Protein AF-A0A150HUJ1-F1 (afdb_monomer_lite)

Secondary structure (DSSP, 8-state):
--HHHHHHHHHHHHHHHHHHHHHHHHTTS-HHHHHHHHHHHHHHHHHHHHHHHHHHHTT----TTT-----GGGEEEEEEETTTTEEEETTTTHHHHTT--TT------EEEEE----PPPEEE--B-TTSSB-SS-EEESSHHHHHHHHHHHHHHHHHHHHTT-

Foldseek 3Di:
DDPVVVVVVVVVVVVVVVVVVVVVCVVPPPPVVVVVVVVVVVVVVVVVVVVVVVVVCVVPDPPPPPDDDADPVQKFKWWALPVVRDIHGPVGCCVSCVPADDVRDDDIDMDIDGNPDDQDWDKAFAQDPVQATDPDIDTHRDPVVRVVRRVRRVVSVVVVVVVPD

Organism: NCBI:txid52133

pLDDT: mean 83.69, std 11.52, range [43.06, 98.06]

Sequence (165 aa):
MTKDIELELSAHNLDCTIDALKAEFSEIIKENEVERLIELSMKLGELYAQLDFNKKLEGCVVVPDTHMLIEKKDIENWYLDESEYMWFEADGIDGYLEDIDIGEVIEVQRKEYVVTNNNPVFAA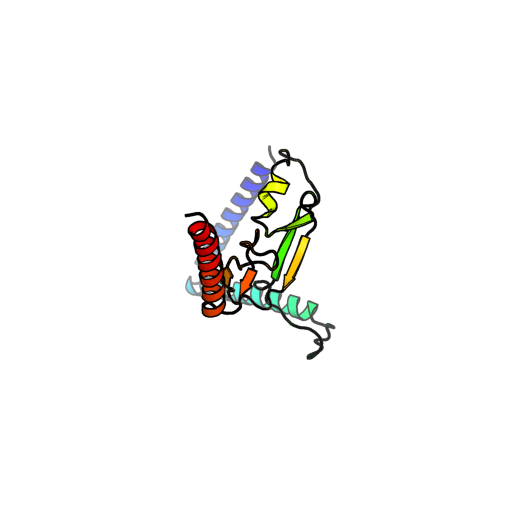KPWDDNGNCADTWEFFESKDEAEKAAAHCKAMVEAARGGNE

Structure (mmCIF, N/CA/C/O backbone):
data_AF-A0A150HUJ1-F1
#
_entry.id   AF-A0A150HUJ1-F1
#
loop_
_atom_site.group_PDB
_atom_site.id
_atom_site.type_symbol
_atom_site.label_atom_id
_atom_site.label_alt_id
_atom_site.label_comp_id
_atom_site.label_asym_id
_atom_site.label_entity_id
_atom_site.label_seq_id
_atom_site.pdbx_PDB_ins_code
_atom_site.Cartn_x
_atom_site.Cartn_y
_atom_site.Cartn_z
_atom_site.occupancy
_atom_site.B_iso_or_equiv
_atom_site.auth_seq_id
_atom_site.auth_comp_id
_atom_site.auth_asym_id
_atom_site.auth_atom_id
_atom_site.pdbx_PDB_model_num
ATOM 1 N N . MET A 1 1 ? -31.926 24.333 20.643 1.00 55.91 1 MET A N 1
ATOM 2 C CA . MET A 1 1 ? -30.607 23.902 21.144 1.00 55.91 1 MET A CA 1
ATOM 3 C C . MET A 1 1 ? -30.072 22.890 20.155 1.00 55.91 1 MET A C 1
ATOM 5 O O . MET A 1 1 ? -30.835 22.028 19.741 1.00 55.91 1 MET A O 1
ATOM 9 N N . THR A 1 2 ? -28.848 23.080 19.670 1.00 64.88 2 THR A N 1
ATOM 10 C CA . THR A 1 2 ? -28.170 22.139 18.767 1.00 64.88 2 THR A CA 1
ATOM 11 C C . THR A 1 2 ? -27.736 20.904 19.560 1.00 64.88 2 THR A C 1
ATOM 13 O O . THR A 1 2 ? -27.408 21.031 20.737 1.00 64.88 2 THR A O 1
ATOM 16 N N . LYS A 1 3 ? -27.746 19.719 18.930 1.00 70.88 3 LYS A N 1
ATOM 17 C CA . LYS A 1 3 ? -27.319 18.444 19.549 1.00 70.88 3 LYS A CA 1
ATOM 18 C C . LYS A 1 3 ? -25.948 18.536 20.233 1.00 70.88 3 LYS A C 1
ATOM 20 O O . LYS A 1 3 ? -25.729 17.875 21.241 1.00 70.88 3 LYS A O 1
ATOM 25 N N . ASP A 1 4 ? -25.066 19.386 19.718 1.00 74.00 4 ASP A N 1
ATOM 26 C CA . ASP A 1 4 ? -23.719 19.590 20.258 1.00 74.00 4 ASP A CA 1
ATOM 27 C C . ASP A 1 4 ? -23.736 20.209 21.664 1.00 74.00 4 ASP A C 1
ATOM 29 O O . ASP A 1 4 ? -22.990 19.779 22.536 1.00 74.00 4 ASP A O 1
ATOM 33 N N . ILE A 1 5 ? -24.663 21.135 21.936 1.00 82.75 5 ILE A N 1
ATOM 34 C CA . ILE A 1 5 ? -24.796 21.775 23.257 1.00 82.75 5 ILE A CA 1
ATOM 35 C C . ILE A 1 5 ? -25.302 20.770 24.304 1.00 82.75 5 ILE A C 1
ATOM 37 O O . ILE A 1 5 ? -24.903 20.826 25.464 1.00 82.75 5 ILE A O 1
ATOM 41 N N . GLU A 1 6 ? -26.172 19.834 23.912 1.00 82.25 6 GLU A N 1
ATOM 42 C CA . GLU A 1 6 ? -26.655 18.773 24.810 1.00 82.25 6 GLU A CA 1
ATOM 43 C C . GLU A 1 6 ? -25.542 17.774 25.160 1.00 82.25 6 GLU A C 1
ATOM 45 O O . GLU A 1 6 ? -25.447 17.333 26.307 1.00 82.25 6 GLU A O 1
ATOM 50 N N . LEU A 1 7 ? -24.669 17.462 24.197 1.00 79.88 7 LEU A N 1
ATOM 51 C CA . LEU A 1 7 ? -23.486 16.626 24.409 1.00 79.88 7 LEU A CA 1
ATOM 52 C C . LEU A 1 7 ? -22.470 17.297 25.340 1.00 79.88 7 LEU A C 1
ATOM 54 O O . LEU A 1 7 ? -22.002 16.651 26.277 1.00 79.88 7 LEU A O 1
ATOM 58 N N . GLU A 1 8 ? -22.178 18.583 25.142 1.00 83.38 8 GLU A N 1
ATOM 59 C CA . GLU A 1 8 ? -21.268 19.346 26.009 1.00 83.38 8 GLU A CA 1
ATOM 60 C C . GLU A 1 8 ? -21.782 19.438 27.452 1.00 83.38 8 GLU A C 1
ATOM 62 O O . GLU A 1 8 ? -21.026 19.207 28.398 1.00 83.38 8 GLU A O 1
ATOM 67 N N . LEU A 1 9 ? -23.081 19.697 27.641 1.00 87.94 9 LEU A N 1
ATOM 68 C CA . LEU A 1 9 ? -23.697 19.706 28.972 1.00 87.94 9 LEU A CA 1
ATOM 69 C C . LEU A 1 9 ? -23.656 18.327 29.635 1.00 87.94 9 LEU A C 1
ATOM 71 O O . LEU A 1 9 ? -23.410 18.220 30.838 1.00 87.94 9 LEU A O 1
ATOM 75 N N . SER A 1 10 ? -23.896 17.265 28.864 1.00 86.12 10 SER A N 1
ATOM 76 C CA . SER A 1 10 ? -23.823 15.898 29.377 1.00 86.12 10 SER A CA 1
ATOM 77 C C . SER A 1 10 ? -22.396 15.520 29.777 1.00 86.12 10 SER A C 1
ATOM 79 O O . SER A 1 10 ? -22.210 14.885 30.813 1.00 86.12 10 SER A O 1
ATOM 81 N N . ALA A 1 11 ? -21.396 15.915 28.986 1.00 84.69 11 ALA A N 1
ATOM 82 C CA . ALA A 1 11 ? -19.988 15.685 29.290 1.00 84.69 11 ALA A CA 1
ATOM 83 C C . ALA A 1 11 ? -19.560 16.436 30.557 1.00 84.69 11 ALA A C 1
ATOM 85 O O . ALA A 1 11 ? -18.964 15.838 31.447 1.00 84.69 11 ALA A O 1
ATOM 86 N N . HIS A 1 12 ? -19.945 17.708 30.689 1.00 89.88 12 HIS A N 1
ATOM 87 C CA . HIS A 1 12 ? -19.645 18.508 31.876 1.00 89.88 12 HIS A CA 1
ATOM 88 C C . HIS A 1 12 ? -20.250 17.914 33.159 1.00 89.88 12 HIS A C 1
ATOM 90 O O . HIS A 1 12 ? -19.569 17.802 34.175 1.00 89.88 12 HIS A O 1
ATOM 96 N N . ASN A 1 13 ? -21.508 17.463 33.108 1.00 88.62 13 ASN A N 1
ATOM 97 C CA . ASN A 1 13 ? -22.158 16.817 34.253 1.00 88.62 13 ASN A CA 1
ATOM 98 C C . ASN A 1 13 ? -21.469 15.506 34.661 1.00 88.62 13 ASN A C 1
ATOM 100 O O . ASN A 1 13 ? -21.376 15.199 35.853 1.00 88.62 13 ASN A O 1
ATOM 104 N N . LEU A 1 14 ? -20.988 14.729 33.687 1.00 89.62 14 LEU A N 1
ATOM 105 C CA . LEU A 1 14 ? -20.207 13.522 33.957 1.00 89.62 14 LEU A CA 1
ATOM 106 C C . LEU A 1 14 ? -18.874 13.864 34.625 1.00 89.62 14 LEU A C 1
ATOM 108 O O . LEU A 1 14 ? -18.526 13.221 35.611 1.00 89.62 14 LEU A O 1
ATOM 112 N N . ASP A 1 15 ? -18.182 14.899 34.152 1.00 88.88 15 ASP A N 1
ATOM 113 C CA . ASP A 1 15 ? -16.898 15.342 34.706 1.00 88.88 15 ASP A CA 1
ATOM 114 C C . ASP A 1 15 ? -17.043 15.769 36.177 1.00 88.88 15 ASP A C 1
ATOM 116 O O . ASP A 1 15 ? -16.337 15.274 37.057 1.00 88.88 15 ASP A O 1
ATOM 120 N N . CYS A 1 16 ? -18.076 16.560 36.489 1.00 87.00 16 CYS A N 1
ATOM 121 C CA . CYS A 1 16 ? -18.398 16.929 37.870 1.00 87.00 16 CYS A CA 1
ATOM 122 C C . CYS A 1 16 ? -18.751 15.719 38.751 1.00 87.00 16 CYS A C 1
ATOM 124 O O . CYS A 1 16 ? -18.406 15.690 39.933 1.00 87.00 16 CYS A O 1
ATOM 126 N N . THR A 1 17 ? -19.437 14.715 38.196 1.00 88.88 17 THR A N 1
ATOM 127 C CA . THR A 1 17 ? -19.787 13.490 38.934 1.00 88.88 17 THR A CA 1
ATOM 128 C C . THR A 1 17 ? -18.540 12.659 39.237 1.00 88.88 17 THR A C 1
ATOM 130 O O . THR A 1 17 ? -18.404 12.117 40.333 1.00 88.88 17 THR A O 1
ATOM 133 N N . ILE A 1 18 ? -17.608 12.584 38.286 1.00 80.81 18 ILE A N 1
ATOM 134 C CA . ILE A 1 18 ? -16.322 11.907 38.457 1.00 80.81 18 ILE A CA 1
ATOM 135 C C . ILE A 1 18 ? -15.503 12.595 39.551 1.00 80.81 18 ILE A C 1
ATOM 137 O O . ILE A 1 18 ? -14.954 11.908 40.411 1.00 80.81 18 ILE A O 1
ATOM 141 N N . ASP A 1 19 ? -15.446 13.925 39.559 1.00 83.94 19 ASP A N 1
ATOM 142 C CA . ASP A 1 19 ? -14.694 14.674 40.568 1.00 83.94 19 ASP A CA 1
ATOM 143 C C . ASP A 1 19 ? -15.299 14.542 41.969 1.00 83.94 19 ASP A C 1
ATOM 145 O O . ASP A 1 19 ? -14.563 14.354 42.939 1.00 83.94 19 ASP A O 1
ATOM 149 N N . ALA A 1 20 ? -16.631 14.544 42.078 1.00 83.94 20 ALA A N 1
ATOM 150 C CA . ALA A 1 20 ? -17.317 14.281 43.340 1.00 83.94 20 ALA A CA 1
ATOM 151 C C . ALA A 1 20 ? -17.005 12.872 43.873 1.00 83.94 20 ALA A C 1
ATOM 153 O O . ALA A 1 20 ? -16.627 12.720 45.033 1.00 83.94 20 ALA A O 1
ATOM 154 N N . LEU A 1 21 ? -17.073 11.849 43.015 1.00 79.88 21 LEU A N 1
ATOM 155 C CA . LEU A 1 21 ? -16.743 10.474 43.397 1.00 79.88 21 LEU A CA 1
ATOM 156 C C . LEU A 1 21 ? -15.267 10.329 43.787 1.00 79.88 21 LEU A C 1
ATOM 158 O O . LEU A 1 21 ? -14.959 9.679 44.782 1.00 79.88 21 LEU A O 1
ATOM 162 N N . LYS A 1 22 ? -14.341 10.956 43.051 1.00 75.81 22 LYS A N 1
ATOM 163 C CA . LYS A 1 22 ? -12.913 10.971 43.408 1.00 75.81 22 LYS A CA 1
ATOM 164 C C . LYS A 1 22 ? -12.680 11.595 44.783 1.00 75.81 22 LYS A C 1
ATOM 166 O O . LYS A 1 22 ? -11.891 11.052 45.552 1.00 75.81 22 LYS A O 1
ATOM 171 N N . ALA A 1 23 ? -13.362 12.698 45.099 1.00 76.44 23 ALA A N 1
ATOM 172 C CA . ALA A 1 23 ? -13.267 13.349 46.403 1.00 76.44 23 ALA A CA 1
ATOM 173 C C . ALA A 1 23 ? -13.814 12.453 47.528 1.00 76.44 23 ALA A C 1
ATOM 175 O O . ALA A 1 23 ? -13.139 12.268 48.538 1.00 76.44 23 ALA A O 1
ATOM 176 N N . GLU A 1 24 ? -14.974 11.819 47.326 1.00 75.00 24 GLU A N 1
ATOM 177 C CA . GLU A 1 24 ? -15.544 10.864 48.290 1.00 75.00 24 GLU A CA 1
ATOM 178 C C . GLU A 1 24 ? -14.625 9.651 48.521 1.00 75.00 24 GLU A C 1
ATOM 180 O O . GLU A 1 24 ? -14.427 9.220 49.658 1.00 75.00 24 GLU A O 1
ATOM 185 N N . PHE A 1 25 ? -14.001 9.118 47.465 1.00 67.12 25 PHE A N 1
ATOM 186 C CA . PHE A 1 25 ? -13.039 8.020 47.593 1.00 67.12 25 PHE A CA 1
ATOM 187 C C . PHE A 1 25 ? -11.724 8.460 48.251 1.00 67.12 25 PHE A C 1
ATOM 189 O O . PHE A 1 25 ? -11.154 7.693 49.025 1.00 67.12 25 PHE A O 1
ATOM 196 N N . SER A 1 26 ? -11.269 9.692 48.009 1.00 64.62 26 SER A N 1
ATOM 197 C CA . SER A 1 26 ? -10.059 10.273 48.607 1.00 64.62 26 SER A CA 1
ATOM 198 C C . SER A 1 26 ? -10.148 10.448 50.127 1.00 64.62 26 SER A C 1
ATOM 200 O O . SER A 1 26 ? -9.110 10.464 50.788 1.00 64.62 26 SER A O 1
ATOM 202 N N . GLU A 1 27 ? -11.344 10.602 50.699 1.00 66.12 27 GLU A N 1
ATOM 203 C CA . GLU A 1 27 ? -11.519 10.706 52.156 1.00 66.12 27 GLU A CA 1
ATOM 204 C C . GLU A 1 27 ? -11.424 9.342 52.867 1.00 66.12 27 GLU A C 1
ATOM 206 O O . GLU A 1 27 ? -11.215 9.283 54.081 1.00 66.12 27 GLU A O 1
ATOM 211 N N . ILE A 1 28 ? -11.548 8.238 52.121 1.00 65.69 28 ILE A N 1
ATOM 212 C CA . ILE A 1 28 ? -11.676 6.873 52.660 1.00 65.69 28 ILE A CA 1
ATOM 213 C C . ILE A 1 28 ? -10.477 5.989 52.277 1.00 65.69 28 ILE A C 1
ATOM 215 O O . ILE A 1 28 ? -10.112 5.081 53.026 1.00 65.69 28 ILE A O 1
ATOM 219 N N . ILE A 1 29 ? -9.848 6.256 51.133 1.00 61.72 29 ILE A N 1
ATOM 220 C CA . ILE A 1 29 ? -8.832 5.415 50.499 1.00 61.72 29 ILE A CA 1
ATOM 221 C C . ILE A 1 29 ? -7.571 6.258 50.295 1.00 61.72 29 ILE A C 1
ATOM 223 O O . ILE A 1 29 ? -7.628 7.373 49.779 1.00 61.72 29 ILE A O 1
ATOM 227 N N . LYS A 1 30 ? -6.412 5.743 50.719 1.00 69.50 30 LYS A N 1
ATOM 228 C CA . LYS A 1 30 ? -5.138 6.458 50.542 1.00 69.50 30 LYS A CA 1
ATOM 229 C C . LYS A 1 30 ? -4.828 6.591 49.045 1.00 69.50 30 LYS A C 1
ATOM 231 O O . LYS A 1 30 ? -5.134 5.694 48.270 1.00 69.50 30 LYS A O 1
ATOM 236 N N . GLU A 1 31 ? -4.173 7.674 48.634 1.00 65.81 31 GLU A N 1
ATOM 237 C CA . GLU A 1 31 ? -3.860 7.967 47.219 1.00 65.81 31 GLU A CA 1
ATOM 238 C C . GLU A 1 31 ? -3.179 6.785 46.488 1.00 65.81 31 GLU A C 1
ATOM 240 O O . GLU A 1 31 ? -3.523 6.455 45.355 1.00 65.81 31 GLU A O 1
ATOM 245 N N . ASN A 1 32 ? -2.322 6.034 47.190 1.00 72.00 32 ASN A N 1
ATOM 246 C CA . ASN A 1 32 ? -1.668 4.823 46.679 1.00 72.00 32 ASN A CA 1
ATOM 247 C C . ASN A 1 32 ? -2.621 3.634 46.416 1.00 72.00 32 ASN A C 1
ATOM 249 O O . ASN A 1 32 ? -2.324 2.751 45.613 1.00 72.00 32 ASN A O 1
ATOM 253 N N . GLU A 1 33 ? -3.749 3.561 47.115 1.00 75.38 33 GLU A N 1
ATOM 254 C CA . GLU A 1 33 ? -4.784 2.549 46.905 1.00 75.38 33 GLU A CA 1
ATOM 255 C C . GLU A 1 33 ? -5.690 2.929 45.724 1.00 75.38 33 GLU A C 1
ATOM 257 O O . GLU A 1 33 ? -6.150 2.037 45.010 1.00 75.38 33 GLU A O 1
ATOM 262 N N . VAL A 1 34 ? -5.867 4.230 45.453 1.00 75.62 34 VAL A N 1
ATOM 263 C CA . VAL A 1 34 ? -6.542 4.734 44.244 1.00 75.62 34 VAL A CA 1
ATOM 264 C C . VAL A 1 34 ? -5.714 4.430 42.994 1.00 75.62 34 VAL A C 1
ATOM 266 O O . VAL A 1 34 ? -6.246 3.866 42.039 1.00 75.62 34 VAL A O 1
ATOM 269 N N . GLU A 1 35 ? -4.405 4.698 43.007 1.00 78.31 35 GLU A N 1
ATOM 270 C CA . GLU A 1 35 ? -3.498 4.318 41.907 1.00 78.31 35 GLU A CA 1
ATOM 271 C C . GLU A 1 35 ? -3.532 2.809 41.638 1.00 78.31 35 GLU A C 1
ATOM 273 O O . GLU A 1 35 ? -3.646 2.360 40.495 1.00 78.31 35 GLU A O 1
ATOM 278 N N . ARG A 1 36 ? -3.519 2.005 42.706 1.00 82.12 36 ARG A N 1
ATOM 279 C CA . ARG A 1 36 ? -3.610 0.548 42.593 1.00 82.12 36 ARG A CA 1
ATOM 280 C C . ARG A 1 36 ? -4.953 0.089 42.024 1.00 82.12 36 ARG A C 1
ATOM 282 O O . ARG A 1 36 ? -4.992 -0.897 41.289 1.00 82.12 36 ARG A O 1
ATOM 289 N N . LEU A 1 37 ? -6.047 0.778 42.347 1.00 82.12 37 LEU A N 1
ATOM 290 C CA . LEU A 1 37 ? -7.364 0.500 41.776 1.00 82.12 37 LEU A CA 1
ATOM 291 C C . LEU A 1 37 ? -7.393 0.807 40.272 1.00 82.12 37 LEU A C 1
ATOM 293 O O . LEU A 1 37 ? -7.923 0.003 39.503 1.00 82.12 37 LEU A O 1
ATOM 297 N N . ILE A 1 38 ? -6.769 1.911 39.847 1.00 82.38 38 ILE A N 1
ATOM 298 C CA . ILE A 1 38 ? -6.624 2.275 38.430 1.00 82.38 38 ILE A CA 1
ATOM 299 C C . ILE A 1 38 ? -5.840 1.188 37.683 1.00 82.38 38 ILE A C 1
ATOM 301 O O . ILE A 1 38 ? -6.346 0.649 36.697 1.00 82.38 38 ILE A O 1
ATOM 305 N N . GLU A 1 39 ? -4.672 0.773 38.182 1.00 89.00 39 GLU A N 1
ATOM 306 C CA . GLU A 1 39 ? -3.904 -0.320 37.566 1.00 89.00 39 GLU A CA 1
ATOM 307 C C . GLU A 1 39 ? -4.708 -1.624 37.453 1.00 89.00 39 GLU A C 1
ATOM 309 O O . GLU A 1 39 ? -4.665 -2.307 36.426 1.00 89.00 39 GLU A O 1
ATOM 314 N N . LEU A 1 40 ? -5.437 -1.997 38.510 1.00 87.75 40 LEU A N 1
ATOM 315 C CA . LEU A 1 40 ? -6.259 -3.207 38.509 1.00 87.75 40 LEU A CA 1
ATOM 316 C C . LEU A 1 40 ? -7.406 -3.112 37.498 1.00 87.75 40 LEU A C 1
ATOM 318 O O . LEU A 1 40 ? -7.699 -4.101 36.828 1.00 87.75 40 LEU A O 1
ATOM 322 N N . SER A 1 41 ? -8.020 -1.936 37.352 1.00 84.75 41 SER A N 1
ATOM 323 C CA . SER A 1 41 ? -9.073 -1.702 36.360 1.00 84.75 41 SER A CA 1
ATOM 324 C C . SER A 1 41 ? -8.560 -1.813 34.920 1.00 84.75 41 SER A C 1
ATOM 326 O O . SER A 1 41 ? -9.223 -2.434 34.089 1.00 84.75 41 SER A O 1
ATOM 328 N N . MET A 1 42 ? -7.348 -1.317 34.640 1.00 88.88 42 MET A N 1
ATOM 329 C CA . MET A 1 42 ? -6.704 -1.466 33.331 1.00 88.88 42 MET A CA 1
ATOM 330 C C . MET A 1 42 ? -6.425 -2.940 33.020 1.00 88.88 42 MET A C 1
ATOM 332 O O . MET A 1 42 ? -6.852 -3.441 31.980 1.00 88.88 42 MET A O 1
ATOM 336 N N . LYS A 1 43 ? -5.803 -3.666 33.960 1.00 91.25 43 LYS A N 1
ATOM 337 C CA . LYS A 1 43 ? -5.532 -5.110 33.820 1.00 91.25 43 LYS A CA 1
ATOM 338 C C . LYS A 1 43 ? -6.807 -5.928 33.627 1.00 91.25 43 LYS A C 1
ATOM 340 O O . LYS A 1 43 ? -6.820 -6.897 32.871 1.00 91.25 43 LYS A O 1
ATOM 345 N N . LEU A 1 44 ? -7.890 -5.552 34.305 1.00 89.62 44 LEU A N 1
ATOM 346 C CA . LEU A 1 44 ? -9.185 -6.199 34.130 1.00 89.62 44 LEU A CA 1
ATOM 347 C C . LEU A 1 44 ? -9.735 -5.972 32.712 1.00 89.62 44 LEU A C 1
ATOM 349 O O . LEU A 1 44 ? -10.245 -6.912 32.105 1.00 89.62 44 LEU A O 1
ATOM 353 N N . GLY A 1 45 ? -9.592 -4.760 32.167 1.00 89.81 45 GLY A N 1
ATOM 354 C CA . GLY A 1 45 ? -9.943 -4.449 30.778 1.00 89.81 45 GLY A CA 1
ATOM 355 C C . GLY A 1 45 ? -9.156 -5.286 29.765 1.00 89.81 45 GLY A C 1
ATOM 356 O O . GLY A 1 45 ? -9.750 -5.873 28.861 1.00 89.81 45 GLY A O 1
ATOM 357 N N . GLU A 1 46 ? -7.842 -5.418 29.959 1.00 89.12 46 GLU A N 1
ATOM 358 C CA . GLU A 1 46 ? -6.980 -6.277 29.133 1.00 89.12 46 GLU A CA 1
ATOM 359 C C . GLU A 1 46 ? -7.428 -7.745 29.173 1.00 89.12 46 GLU A C 1
ATOM 361 O O . GLU A 1 46 ? -7.557 -8.386 28.128 1.00 89.12 46 GLU A O 1
ATOM 366 N N . LEU A 1 47 ? -7.728 -8.274 30.365 1.00 90.56 47 LEU A N 1
ATOM 367 C CA . LEU A 1 47 ? -8.216 -9.645 30.534 1.00 90.56 47 LEU A CA 1
ATOM 368 C C . LEU A 1 47 ? -9.563 -9.873 29.840 1.00 90.56 47 LEU A C 1
ATOM 370 O O . LEU A 1 47 ? -9.758 -10.923 29.229 1.00 90.56 47 LEU A O 1
ATOM 374 N N . TYR A 1 48 ? -10.486 -8.909 29.892 1.00 88.38 48 TYR A N 1
ATOM 375 C CA . TYR A 1 48 ? -11.755 -9.017 29.168 1.00 88.38 48 TYR A CA 1
ATOM 376 C C . TYR A 1 48 ? -11.564 -8.988 27.650 1.00 88.38 48 TYR A C 1
ATOM 378 O O . TYR A 1 48 ? -12.218 -9.767 26.956 1.00 88.38 48 TYR A O 1
ATOM 386 N N . ALA A 1 49 ? -10.653 -8.160 27.132 1.00 85.56 49 ALA A N 1
ATOM 387 C CA . ALA A 1 49 ? -10.319 -8.148 25.708 1.00 85.56 49 ALA A CA 1
ATOM 388 C C . ALA A 1 49 ? -9.700 -9.484 25.260 1.00 85.56 49 ALA A C 1
ATOM 390 O O . ALA A 1 49 ? -10.087 -10.029 24.227 1.00 85.56 49 ALA A O 1
ATOM 391 N N . GLN A 1 50 ? -8.799 -10.056 26.066 1.00 83.50 50 GLN A N 1
ATOM 392 C CA . GLN A 1 50 ? -8.236 -11.387 25.818 1.00 83.50 50 GLN A CA 1
ATOM 393 C C . GLN A 1 50 ? -9.302 -12.484 25.876 1.00 83.50 50 GLN A C 1
ATOM 395 O O . GLN A 1 50 ? -9.304 -13.379 25.037 1.00 83.50 50 GLN A O 1
ATOM 400 N N . LEU A 1 51 ? -10.225 -12.425 26.840 1.00 85.00 51 LEU A N 1
ATOM 401 C CA . LEU A 1 51 ? -11.328 -13.380 26.948 1.00 85.00 51 LEU A CA 1
ATOM 402 C C . LEU A 1 51 ? -12.246 -13.309 25.721 1.00 85.00 51 LEU A C 1
ATOM 404 O O . LEU A 1 51 ? -12.620 -14.348 25.187 1.00 85.00 51 LEU A O 1
ATOM 408 N N . ASP A 1 52 ? -12.611 -12.105 25.277 1.00 86.75 52 ASP A N 1
ATOM 409 C CA . ASP A 1 52 ? -13.432 -11.901 24.080 1.00 86.75 52 ASP A CA 1
ATOM 410 C C . ASP A 1 52 ? -12.724 -12.414 22.820 1.00 86.75 52 ASP A C 1
ATOM 412 O O . ASP A 1 52 ? -13.319 -13.133 22.017 1.00 86.75 52 ASP A O 1
ATOM 416 N N . PHE A 1 53 ? -11.427 -12.131 22.687 1.00 78.31 53 PHE A N 1
ATOM 417 C CA . PHE A 1 53 ? -10.604 -12.674 21.612 1.00 78.31 53 PHE A CA 1
ATOM 418 C C . PHE A 1 53 ? -10.548 -14.208 21.651 1.00 78.31 53 PHE A C 1
ATOM 420 O O . PHE A 1 53 ? -10.811 -14.859 20.645 1.00 78.31 53 PHE A O 1
ATOM 427 N N . ASN A 1 54 ? -10.306 -14.807 22.817 1.00 79.44 54 ASN A N 1
ATOM 428 C CA . ASN A 1 54 ? -10.260 -16.262 22.976 1.00 79.44 54 ASN A CA 1
ATOM 429 C C . ASN A 1 54 ? -11.619 -16.926 22.716 1.00 79.44 54 ASN A C 1
ATOM 431 O O . ASN A 1 54 ? -11.659 -17.998 22.124 1.00 79.44 54 ASN A O 1
ATOM 435 N N . LYS A 1 55 ? -12.733 -16.287 23.093 1.00 81.12 55 LYS A N 1
ATOM 436 C CA . LYS A 1 55 ? -14.086 -16.743 22.730 1.00 81.12 55 LYS A CA 1
ATOM 437 C C . LYS A 1 55 ? -14.324 -16.687 21.227 1.00 81.12 55 LYS A C 1
ATOM 439 O O . LYS A 1 55 ? -14.943 -17.585 20.676 1.00 81.12 55 LYS A O 1
ATOM 444 N N . LYS A 1 56 ? -13.827 -15.650 20.549 1.00 78.00 56 LYS A N 1
ATOM 445 C CA . LYS A 1 56 ? -13.871 -15.575 19.080 1.00 78.00 56 LYS A CA 1
ATOM 446 C C . LYS A 1 56 ? -13.017 -16.661 18.425 1.00 78.00 56 LYS A C 1
ATOM 448 O O . LYS A 1 56 ? -13.330 -17.064 17.312 1.00 78.00 56 LYS A O 1
ATOM 453 N N . LEU A 1 57 ? -11.977 -17.132 19.114 1.00 74.06 57 LEU A N 1
ATOM 454 C CA . LEU A 1 57 ? -11.150 -18.261 18.693 1.00 74.06 57 LEU A CA 1
ATOM 455 C C . LEU A 1 57 ? -11.725 -19.636 19.081 1.00 74.06 57 LEU A C 1
ATOM 457 O O . LEU A 1 57 ? -11.266 -20.644 18.542 1.00 74.06 57 LEU A O 1
ATOM 461 N N . GLU A 1 58 ? -12.706 -19.731 19.987 1.00 73.69 58 GLU A N 1
ATOM 462 C CA . GLU A 1 58 ? -13.348 -21.008 20.320 1.00 73.69 58 GLU A CA 1
ATOM 463 C C . GLU A 1 58 ? -14.035 -21.587 19.075 1.00 73.69 58 GLU A C 1
ATOM 465 O O . GLU A 1 58 ? -14.960 -21.007 18.512 1.00 73.69 58 GLU A O 1
ATOM 470 N N . GLY A 1 59 ? -13.568 -22.756 18.634 1.00 63.69 59 GLY A N 1
ATOM 471 C CA . GLY A 1 59 ? -14.042 -23.406 17.409 1.00 63.69 59 GLY A CA 1
ATOM 472 C C . GLY A 1 59 ? -13.269 -23.019 16.145 1.00 63.69 59 GLY A C 1
ATOM 473 O O . GLY A 1 59 ? -13.458 -23.659 15.110 1.00 63.69 59 GLY A O 1
ATOM 474 N N . CYS A 1 60 ? -12.350 -22.052 16.217 1.00 60.66 60 CYS A N 1
ATOM 475 C CA . CYS A 1 60 ? -11.373 -21.833 15.158 1.00 60.66 60 CYS A CA 1
ATOM 476 C C . CYS A 1 60 ? -10.338 -22.962 15.180 1.00 60.66 60 CYS A C 1
ATOM 478 O O . CYS A 1 60 ? -9.653 -23.196 16.176 1.00 60.66 60 CYS A O 1
ATOM 480 N N . VAL A 1 61 ? -10.199 -23.666 14.058 1.00 57.22 61 VAL A N 1
ATOM 481 C CA . VAL A 1 61 ? -9.119 -24.634 13.872 1.00 57.22 61 VAL A CA 1
ATOM 482 C C . VAL A 1 61 ? -7.892 -23.864 13.399 1.00 57.22 61 VAL A C 1
ATOM 484 O O . VAL A 1 61 ? -7.841 -23.418 12.255 1.00 57.22 61 VAL A O 1
ATOM 487 N N . VAL A 1 62 ? -6.892 -23.706 14.268 1.00 59.22 62 VAL A N 1
ATOM 488 C CA . VAL A 1 62 ? -5.554 -23.294 13.827 1.00 59.22 62 VAL A CA 1
ATOM 489 C C . VAL A 1 62 ? -4.948 -24.499 13.125 1.00 59.22 62 VAL A C 1
ATOM 491 O O . VAL A 1 62 ? -4.511 -25.445 13.775 1.00 59.22 62 VAL A O 1
ATOM 494 N N . VAL A 1 63 ? -5.001 -24.508 11.795 1.00 60.69 63 VAL A N 1
ATOM 495 C CA . VAL A 1 63 ? -4.386 -25.560 10.984 1.00 60.69 63 VAL A CA 1
ATOM 496 C C . VAL A 1 63 ? -2.915 -25.172 10.797 1.00 60.69 63 VAL A C 1
ATOM 498 O O . VAL A 1 63 ? -2.656 -24.257 10.011 1.00 60.69 63 VAL A O 1
ATOM 501 N N . PRO A 1 64 ? -1.958 -25.815 11.499 1.00 56.84 64 PRO A N 1
ATOM 502 C CA . PRO A 1 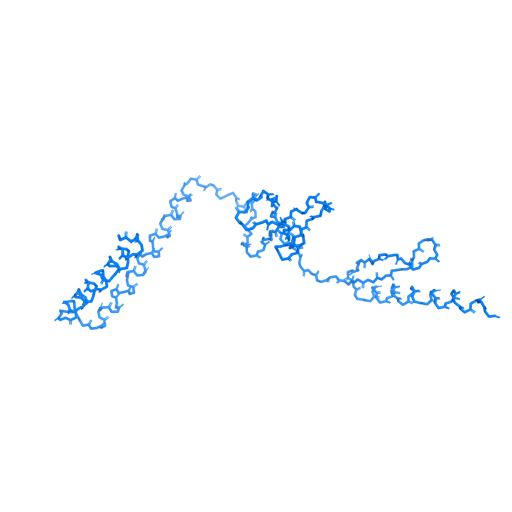64 ? -0.606 -25.274 11.684 1.00 56.84 64 PRO A CA 1
ATOM 503 C C . PRO A 1 64 ? 0.209 -25.104 10.396 1.00 56.84 64 PRO A C 1
ATOM 505 O O . PRO A 1 64 ? 1.182 -24.364 10.398 1.00 56.84 64 PRO A O 1
ATOM 508 N N . ASP A 1 65 ? -0.222 -25.713 9.288 1.00 58.62 65 ASP A N 1
ATOM 509 C CA . ASP A 1 65 ? 0.592 -25.839 8.075 1.00 58.62 65 ASP A CA 1
ATOM 510 C C . ASP A 1 65 ? -0.141 -25.430 6.781 1.00 58.62 65 ASP A C 1
ATOM 512 O O . ASP A 1 65 ? 0.276 -25.802 5.687 1.00 58.62 65 ASP A O 1
ATOM 516 N N . THR A 1 66 ? -1.264 -24.702 6.867 1.00 60.19 66 THR A N 1
ATOM 517 C CA . THR A 1 66 ? -2.044 -24.302 5.663 1.00 60.19 66 THR A CA 1
ATOM 518 C C . THR A 1 66 ? -2.279 -22.803 5.512 1.00 60.19 66 THR A C 1
ATOM 520 O O . THR A 1 66 ? -2.720 -22.373 4.450 1.00 60.19 66 THR A O 1
ATOM 523 N N . HIS A 1 67 ? -1.987 -22.003 6.539 1.00 64.00 67 HIS A N 1
ATOM 524 C CA . HIS A 1 67 ? -2.240 -20.563 6.536 1.00 64.00 67 HIS A CA 1
ATOM 525 C C . HIS A 1 67 ? -0.999 -19.810 7.024 1.00 64.00 67 HIS A C 1
ATOM 527 O O . HIS A 1 67 ? -0.385 -20.201 8.015 1.00 64.00 67 HIS A O 1
ATOM 533 N N . MET A 1 68 ? -0.639 -18.725 6.334 1.00 65.50 68 MET A N 1
ATOM 534 C CA . MET A 1 68 ? 0.409 -17.801 6.770 1.00 65.50 68 MET A CA 1
ATOM 535 C C . MET A 1 68 ? -0.215 -16.668 7.584 1.00 65.50 68 MET A C 1
ATOM 537 O O . MET A 1 68 ? -1.143 -16.005 7.125 1.00 65.50 68 MET A O 1
ATOM 541 N N . LEU A 1 69 ? 0.302 -16.450 8.793 1.00 72.00 69 LEU A N 1
ATOM 542 C CA . LEU A 1 69 ? 0.031 -15.240 9.563 1.00 72.00 69 LEU A CA 1
ATOM 543 C C . LEU A 1 69 ? 0.940 -14.133 9.035 1.00 72.00 69 LEU A C 1
ATOM 545 O O . LEU A 1 69 ? 2.159 -14.284 9.039 1.00 72.00 69 LEU A O 1
ATOM 549 N N . ILE A 1 70 ? 0.335 -13.044 8.578 1.00 70.31 70 ILE A N 1
ATOM 550 C CA . ILE A 1 70 ? 1.032 -11.873 8.047 1.00 70.31 70 ILE A CA 1
ATOM 551 C C . ILE A 1 70 ? 0.692 -10.698 8.956 1.00 70.31 70 ILE A C 1
ATOM 553 O O . ILE A 1 70 ? -0.476 -10.495 9.304 1.00 70.31 70 ILE A O 1
ATOM 557 N N . GLU A 1 71 ? 1.701 -9.941 9.378 1.00 76.94 71 GLU A N 1
ATOM 558 C CA . GLU A 1 71 ? 1.454 -8.736 10.159 1.00 76.94 71 GLU A CA 1
ATOM 559 C C . GLU A 1 71 ? 0.779 -7.687 9.274 1.00 76.94 71 GLU A C 1
ATOM 561 O O . GLU A 1 71 ? 1.162 -7.479 8.128 1.00 76.94 71 GLU A O 1
ATOM 566 N N . LYS A 1 72 ? -0.211 -6.967 9.811 1.00 77.88 72 LYS A N 1
ATOM 567 C CA . LYS A 1 72 ? -0.957 -5.960 9.039 1.00 77.88 72 LYS A CA 1
ATOM 568 C C . LYS A 1 72 ? -0.057 -4.886 8.407 1.00 77.88 72 LYS A C 1
ATOM 570 O O . LYS A 1 72 ? -0.424 -4.326 7.385 1.00 77.88 72 LYS A O 1
ATOM 575 N N . LYS A 1 73 ? 1.101 -4.598 9.013 1.00 81.62 73 LYS A N 1
ATOM 576 C CA . LYS A 1 73 ? 2.089 -3.646 8.479 1.00 81.62 73 LYS A CA 1
ATOM 577 C C . LYS A 1 73 ? 2.743 -4.109 7.167 1.00 81.62 73 LYS A C 1
ATOM 579 O O . LYS A 1 73 ? 3.270 -3.269 6.455 1.00 81.62 73 LYS A O 1
ATOM 584 N N . ASP A 1 74 ? 2.692 -5.407 6.866 1.00 82.50 74 ASP A N 1
ATOM 585 C CA . ASP A 1 74 ? 3.246 -6.017 5.652 1.00 82.50 74 ASP A CA 1
ATOM 586 C C . ASP A 1 74 ? 2.155 -6.199 4.573 1.00 82.50 74 ASP A C 1
ATOM 588 O O . ASP A 1 74 ? 2.325 -6.959 3.619 1.00 82.50 74 ASP A O 1
ATOM 592 N N . ILE A 1 75 ? 1.004 -5.537 4.745 1.00 87.00 75 ILE A N 1
ATOM 593 C CA . ILE A 1 75 ? -0.107 -5.516 3.792 1.0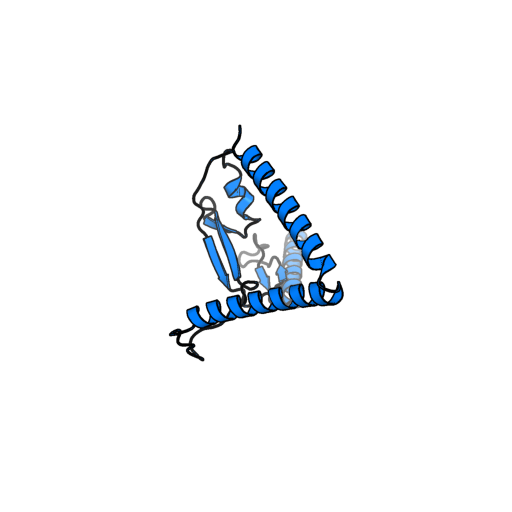0 87.00 75 ILE A CA 1
ATOM 594 C C . ILE A 1 75 ? -0.301 -4.079 3.316 1.00 87.00 75 ILE A C 1
ATOM 596 O O . ILE A 1 75 ? -0.634 -3.191 4.103 1.00 87.00 75 ILE A O 1
ATOM 600 N N . GLU A 1 76 ? -0.140 -3.865 2.017 1.00 89.50 76 GLU A N 1
ATOM 601 C CA . GLU A 1 76 ? -0.331 -2.568 1.376 1.00 89.50 76 GLU A CA 1
ATOM 602 C C . GLU A 1 76 ? -1.667 -2.504 0.644 1.00 89.50 76 GLU A C 1
ATOM 604 O O . GLU A 1 76 ? -2.123 -3.485 0.054 1.00 89.50 76 GLU A O 1
ATOM 609 N N . ASN A 1 77 ? -2.283 -1.321 0.659 1.00 92.19 77 ASN A N 1
ATOM 610 C CA . ASN A 1 77 ? -3.493 -1.042 -0.102 1.00 92.19 77 ASN A CA 1
ATOM 611 C C . ASN A 1 77 ? -3.138 -0.309 -1.386 1.00 92.19 77 ASN A C 1
ATOM 613 O O . ASN A 1 77 ? -2.436 0.699 -1.354 1.00 92.19 77 ASN A O 1
ATOM 617 N N . TRP A 1 78 ? -3.694 -0.801 -2.481 1.00 94.38 78 TRP A N 1
ATOM 618 C CA . TRP A 1 78 ? -3.539 -0.238 -3.808 1.00 94.38 78 TRP A CA 1
ATOM 619 C C . TRP A 1 78 ? -4.918 0.027 -4.399 1.00 94.38 78 TRP A C 1
ATOM 621 O O . TRP A 1 78 ? -5.854 -0.751 -4.184 1.00 94.38 78 TRP A O 1
ATOM 631 N N . TYR A 1 79 ? -5.039 1.105 -5.155 1.00 94.62 79 TYR A N 1
ATOM 632 C CA . TYR A 1 79 ? -6.292 1.617 -5.686 1.00 94.62 79 TYR A CA 1
ATOM 633 C C . TYR A 1 79 ? -6.203 1.722 -7.205 1.00 94.62 79 TYR A C 1
ATOM 635 O O . TYR A 1 79 ? -5.147 2.053 -7.738 1.00 94.62 79 TYR A O 1
ATOM 643 N N . LEU A 1 80 ? -7.282 1.377 -7.903 1.00 93.81 80 LEU A N 1
ATOM 644 C CA . LEU A 1 80 ? -7.314 1.412 -9.363 1.00 93.81 80 LEU A CA 1
ATOM 645 C C . LEU A 1 80 ? -7.662 2.816 -9.849 1.00 93.81 80 LEU A C 1
ATOM 647 O O . LEU A 1 80 ? -8.764 3.293 -9.583 1.00 93.81 80 LEU A O 1
ATOM 651 N N . ASP A 1 81 ? -6.764 3.407 -10.626 1.00 92.31 81 ASP A N 1
ATOM 652 C CA . ASP A 1 81 ? -7.116 4.454 -11.574 1.00 92.31 81 ASP A CA 1
ATOM 653 C C . ASP A 1 81 ? -7.702 3.777 -12.822 1.00 92.31 81 ASP A C 1
ATOM 655 O O . ASP A 1 81 ? -6.997 3.120 -13.598 1.00 92.31 81 ASP A O 1
ATOM 659 N N . GLU A 1 82 ? -9.021 3.881 -12.992 1.00 87.69 82 GLU A N 1
ATOM 660 C CA . GLU A 1 82 ? -9.722 3.268 -14.126 1.00 87.69 82 GLU A CA 1
ATOM 661 C C . GLU A 1 82 ? -9.432 3.978 -15.455 1.00 87.69 82 GLU A C 1
ATOM 663 O O . GLU A 1 82 ? -9.581 3.371 -16.517 1.00 87.69 82 GLU A O 1
ATOM 668 N N . SER A 1 83 ? -9.003 5.242 -15.412 1.00 87.12 83 SER A N 1
ATOM 669 C CA . SER A 1 83 ? -8.690 6.028 -16.604 1.00 87.12 83 SER A CA 1
ATOM 670 C C . SER A 1 83 ? -7.349 5.617 -17.216 1.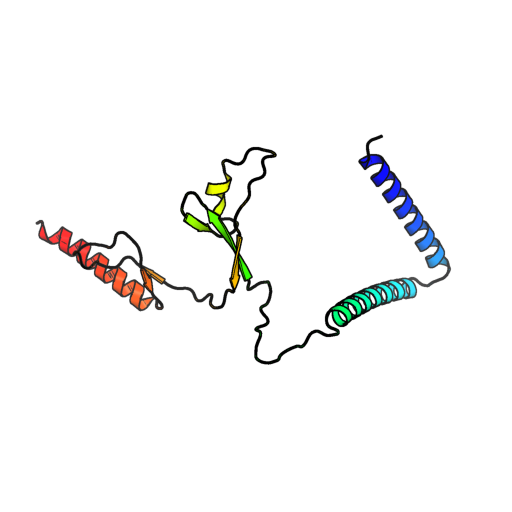00 87.12 83 SER A C 1
ATOM 672 O O . SER A 1 83 ? -7.235 5.498 -18.440 1.00 87.12 83 SER A O 1
ATOM 674 N N . GLU A 1 84 ? -6.370 5.302 -16.366 1.00 87.44 84 GLU A N 1
ATOM 675 C CA . GLU A 1 84 ? -5.038 4.852 -16.777 1.00 87.44 84 GLU A CA 1
ATOM 676 C C . GLU A 1 84 ? -4.888 3.322 -16.770 1.00 87.44 84 GLU A C 1
ATOM 678 O O . GLU A 1 84 ? -3.905 2.788 -17.287 1.00 87.44 84 GLU A O 1
ATOM 683 N N . TYR A 1 85 ? -5.874 2.596 -16.228 1.00 88.56 85 TYR A N 1
ATOM 684 C CA . TYR A 1 85 ? -5.828 1.147 -15.993 1.00 88.56 85 TYR A CA 1
ATOM 685 C C . TYR A 1 85 ? -4.616 0.718 -15.148 1.00 88.56 85 TYR A C 1
ATOM 687 O O . TYR A 1 85 ? -4.070 -0.378 -15.329 1.00 88.56 85 TYR A O 1
ATOM 695 N N . MET A 1 86 ? -4.203 1.570 -14.209 1.00 91.00 86 MET A N 1
ATOM 696 C CA . MET A 1 86 ? -3.041 1.362 -13.345 1.00 91.00 86 MET A CA 1
ATOM 697 C C . MET A 1 86 ? -3.437 1.352 -11.869 1.00 91.00 86 MET A C 1
ATOM 699 O O . MET A 1 86 ? -4.394 1.996 -11.450 1.00 91.00 86 MET A O 1
ATOM 703 N N . TRP A 1 87 ? -2.714 0.561 -11.075 1.00 93.06 87 TRP A N 1
ATOM 704 C CA . TRP A 1 87 ? -2.896 0.512 -9.627 1.00 93.06 87 TRP A CA 1
ATOM 705 C C . TRP A 1 87 ? -1.861 1.416 -8.974 1.00 93.06 87 TRP A C 1
ATOM 707 O O . TRP A 1 87 ? -0.677 1.275 -9.272 1.00 93.06 87 TRP A O 1
ATOM 717 N N . PHE A 1 88 ? -2.302 2.257 -8.048 1.00 92.44 88 PHE A N 1
ATOM 718 C CA . PHE A 1 88 ? -1.453 3.174 -7.297 1.00 92.44 88 PHE A CA 1
ATOM 719 C C . PHE A 1 88 ? -1.612 2.973 -5.793 1.00 92.44 88 PHE A C 1
ATOM 721 O O . PHE A 1 88 ? -2.668 2.560 -5.306 1.00 92.44 88 PHE A O 1
ATOM 728 N N . GLU A 1 89 ? -0.562 3.278 -5.043 1.00 90.25 89 GLU A N 1
ATOM 729 C CA . GLU A 1 89 ? -0.636 3.482 -3.604 1.00 90.25 89 GLU A CA 1
ATOM 730 C C . GLU A 1 89 ? -1.577 4.647 -3.247 1.00 90.25 89 GLU A C 1
ATOM 732 O O . GLU A 1 89 ? -1.974 5.440 -4.100 1.00 90.25 89 GLU A O 1
ATOM 737 N N . ALA A 1 90 ? -1.937 4.755 -1.965 1.00 86.62 90 ALA A N 1
ATOM 738 C CA . ALA A 1 90 ? -2.902 5.750 -1.485 1.00 86.62 90 ALA A CA 1
ATOM 739 C C . ALA A 1 90 ? -2.568 7.192 -1.905 1.00 86.62 90 ALA A C 1
ATOM 741 O O . ALA A 1 90 ? -3.477 7.918 -2.279 1.00 86.62 90 ALA A O 1
ATOM 742 N N . ASP A 1 91 ? -1.287 7.567 -1.872 1.00 83.75 91 ASP A N 1
ATOM 743 C CA . ASP A 1 91 ? -0.828 8.916 -2.230 1.00 83.75 91 ASP A CA 1
ATOM 744 C C . ASP A 1 91 ? -0.593 9.075 -3.750 1.00 83.75 91 ASP A C 1
ATOM 746 O O . ASP A 1 91 ? -0.417 10.182 -4.248 1.00 83.75 91 ASP A O 1
ATOM 750 N N . GLY A 1 92 ? -0.552 7.970 -4.504 1.00 85.50 92 GLY A N 1
ATOM 751 C CA . GLY A 1 92 ? -0.288 7.972 -5.946 1.00 85.50 92 GLY A CA 1
ATOM 752 C C . GLY A 1 92 ? -1.549 8.134 -6.797 1.00 85.50 92 GLY A C 1
ATOM 753 O O . GLY A 1 92 ? -1.472 8.642 -7.912 1.00 85.50 92 GLY A O 1
ATOM 754 N N . ILE A 1 93 ? -2.718 7.743 -6.272 1.00 90.75 93 ILE A N 1
ATOM 755 C CA . ILE A 1 93 ? -4.005 7.846 -6.983 1.00 90.75 93 ILE A CA 1
ATOM 756 C C . ILE A 1 93 ? -4.592 9.269 -6.976 1.00 90.75 93 ILE A C 1
ATOM 758 O O . ILE A 1 93 ? -5.652 9.501 -7.552 1.00 90.75 93 ILE A O 1
ATOM 762 N N . ASP A 1 94 ? -3.919 10.239 -6.353 1.00 84.31 94 ASP A N 1
ATOM 763 C CA . ASP A 1 94 ? -4.403 11.620 -6.220 1.00 84.31 94 ASP A CA 1
ATOM 764 C C . ASP A 1 94 ? -4.849 12.232 -7.558 1.00 84.31 94 ASP A C 1
ATOM 766 O O . ASP A 1 94 ? -5.869 12.914 -7.599 1.00 84.31 94 ASP A O 1
ATOM 770 N N . GLY A 1 95 ? -4.147 11.932 -8.657 1.00 84.81 95 GLY A N 1
ATOM 771 C CA . GLY A 1 95 ? -4.516 12.410 -9.995 1.00 84.81 95 GLY A CA 1
ATOM 772 C C . GLY A 1 95 ? -5.877 11.900 -10.480 1.00 84.81 95 GLY A C 1
ATOM 773 O O . GLY A 1 95 ? -6.630 12.652 -11.079 1.00 84.81 95 GLY A O 1
ATOM 774 N N . TYR A 1 96 ? -6.250 10.660 -10.163 1.00 86.50 96 TYR A N 1
ATOM 775 C CA . TYR A 1 96 ? -7.572 10.120 -10.503 1.00 86.50 96 TYR A CA 1
ATOM 776 C C . TYR A 1 96 ? -8.691 10.744 -9.659 1.00 86.50 96 TYR A C 1
ATOM 778 O O . TYR A 1 96 ? -9.833 10.859 -10.100 1.00 86.50 96 TYR A O 1
ATOM 786 N N . LEU A 1 97 ? -8.372 11.123 -8.420 1.00 90.62 97 LEU A N 1
ATOM 787 C CA . LEU A 1 97 ? -9.336 11.657 -7.458 1.00 90.62 97 LEU A CA 1
ATOM 788 C C . LEU A 1 97 ? -9.466 13.187 -7.527 1.00 90.62 97 LEU A C 1
ATOM 790 O O . LEU A 1 97 ? -10.301 13.748 -6.815 1.00 90.62 97 LEU A O 1
ATOM 794 N N . GLU A 1 98 ? -8.662 13.862 -8.355 1.00 88.69 98 GLU A N 1
ATOM 795 C CA . GLU A 1 98 ? -8.576 15.327 -8.390 1.00 88.69 98 GLU A CA 1
ATOM 796 C C . GLU A 1 98 ? -9.881 16.008 -8.828 1.00 88.69 98 GLU A C 1
ATOM 798 O O . GLU A 1 98 ? -10.161 17.134 -8.413 1.00 88.69 98 GLU A O 1
ATOM 803 N N . ASP A 1 99 ? -10.700 15.299 -9.605 1.00 86.56 99 ASP A N 1
ATOM 804 C CA . ASP A 1 99 ? -11.947 15.800 -10.185 1.00 86.56 99 ASP A CA 1
ATOM 805 C C . ASP A 1 99 ? -13.189 15.578 -9.296 1.00 86.56 99 ASP A C 1
ATOM 807 O O . ASP A 1 99 ? -14.301 15.908 -9.707 1.00 86.56 99 ASP A O 1
ATOM 811 N N . ILE A 1 100 ? -13.037 15.025 -8.084 1.00 91.56 100 ILE A N 1
ATOM 812 C CA . ILE A 1 100 ? -14.173 14.765 -7.183 1.00 91.56 100 ILE A CA 1
ATOM 813 C C . ILE A 1 100 ? -14.669 16.073 -6.556 1.00 91.56 100 ILE A C 1
ATOM 815 O O . ILE A 1 100 ? -13.939 16.767 -5.840 1.00 91.56 100 ILE A O 1
ATOM 819 N N . ASP A 1 101 ? -15.954 16.374 -6.744 1.00 93.81 101 ASP A N 1
ATOM 820 C CA . ASP A 1 101 ? -16.575 17.568 -6.176 1.00 93.81 101 ASP A CA 1
ATOM 821 C C . ASP A 1 101 ? -16.765 17.473 -4.648 1.00 93.81 101 ASP A C 1
ATOM 823 O O . ASP A 1 101 ? -16.929 16.407 -4.047 1.00 93.81 101 ASP A O 1
ATOM 827 N N . ILE A 1 102 ? -16.825 18.629 -3.971 1.00 92.81 102 ILE A N 1
ATOM 828 C CA . ILE A 1 102 ? -17.088 18.676 -2.523 1.00 92.81 102 ILE A CA 1
ATOM 829 C C . ILE A 1 102 ? -18.459 18.054 -2.219 1.00 92.81 102 ILE A C 1
ATOM 831 O O . ILE A 1 1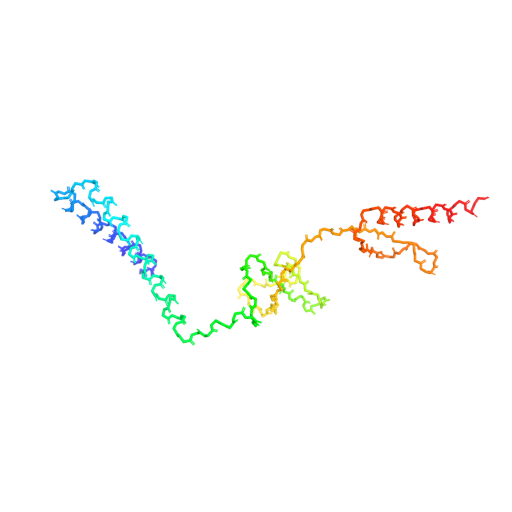02 ? -19.506 18.619 -2.537 1.00 92.81 102 ILE A O 1
ATOM 835 N N . GLY A 1 103 ? -18.442 16.927 -1.505 1.00 93.50 103 GLY A N 1
ATOM 836 C CA . GLY A 1 103 ? -19.641 16.177 -1.122 1.00 93.50 103 GLY A CA 1
ATOM 837 C C . GLY A 1 103 ? -20.038 15.080 -2.111 1.00 93.50 103 GLY A C 1
ATOM 838 O O . GLY A 1 103 ? -21.013 14.371 -1.853 1.00 93.50 103 GLY A O 1
ATOM 839 N N . GLU A 1 104 ? -19.292 14.916 -3.201 1.00 94.88 104 GLU A N 1
ATOM 840 C CA . GLU A 1 104 ? -19.405 13.774 -4.096 1.00 94.88 104 GLU A CA 1
ATOM 841 C C . GLU A 1 104 ? -18.753 12.530 -3.477 1.00 94.88 104 GLU A C 1
ATOM 843 O O . GLU A 1 104 ? -17.787 12.602 -2.715 1.00 94.88 104 GLU A O 1
ATOM 848 N N . VAL A 1 105 ? -19.333 11.368 -3.777 1.00 93.38 105 VAL A N 1
ATOM 849 C CA . VAL A 1 105 ? -18.820 10.067 -3.353 1.00 93.38 105 VAL A CA 1
ATOM 850 C C . VAL A 1 105 ? -18.726 9.194 -4.586 1.00 93.38 105 VAL A C 1
ATOM 852 O O . VAL A 1 105 ? -19.745 8.908 -5.217 1.00 93.38 105 VAL A O 1
ATOM 855 N N . ILE A 1 106 ? -17.516 8.739 -4.886 1.00 91.81 106 ILE A N 1
ATOM 856 C CA . ILE A 1 106 ? -17.263 7.775 -5.952 1.00 91.81 106 ILE A CA 1
ATOM 857 C C . ILE A 1 106 ? -16.862 6.422 -5.363 1.00 91.81 106 ILE A C 1
ATOM 859 O O . ILE A 1 106 ? -16.370 6.326 -4.235 1.00 91.81 106 ILE A O 1
ATOM 863 N N . GLU A 1 107 ? -17.084 5.363 -6.133 1.00 93.12 107 GLU A N 1
ATOM 864 C CA . GLU A 1 107 ? -16.558 4.038 -5.825 1.00 93.12 107 GLU A CA 1
ATOM 865 C C . GLU A 1 107 ? -15.128 3.922 -6.369 1.00 93.12 107 GLU A C 1
ATOM 867 O O . GLU A 1 107 ? -14.871 4.273 -7.517 1.00 93.12 107 GLU A O 1
ATOM 872 N N . VAL A 1 108 ? -14.202 3.421 -5.548 1.00 92.19 108 VAL A N 1
ATOM 873 C CA . VAL A 1 108 ? -12.810 3.165 -5.947 1.00 92.19 108 VAL A CA 1
ATOM 874 C C . VAL A 1 108 ? -12.477 1.716 -5.632 1.00 92.19 108 VAL A C 1
ATOM 876 O O . VAL A 1 108 ? -12.631 1.262 -4.493 1.00 92.19 108 VAL A O 1
ATOM 879 N N . GLN A 1 109 ? -12.009 0.974 -6.635 1.00 94.62 109 GLN A N 1
ATOM 880 C CA . GLN A 1 109 ? -11.597 -0.411 -6.429 1.00 94.62 109 GLN A CA 1
ATOM 881 C C . GLN A 1 109 ? -10.302 -0.461 -5.614 1.00 94.62 109 GLN A C 1
ATOM 883 O O . GLN A 1 109 ? -9.335 0.231 -5.929 1.00 94.62 109 GLN A O 1
ATOM 888 N N . ARG A 1 110 ? -10.265 -1.330 -4.598 1.00 94.19 110 ARG A N 1
ATOM 889 C CA . ARG A 1 110 ? -9.097 -1.553 -3.733 1.00 94.19 110 ARG A CA 1
ATOM 890 C C . ARG A 1 110 ? -8.611 -2.996 -3.822 1.00 94.19 110 ARG A C 1
ATOM 892 O O . ARG A 1 110 ? -9.414 -3.928 -3.770 1.00 94.19 110 ARG A O 1
ATOM 899 N N . LYS A 1 111 ? -7.292 -3.176 -3.867 1.00 93.06 111 LYS A N 1
ATOM 900 C CA . LYS A 1 111 ? -6.601 -4.451 -3.646 1.00 93.06 111 LYS A CA 1
ATOM 901 C C . LYS A 1 111 ? -5.670 -4.353 -2.449 1.00 93.06 111 LYS A C 1
ATOM 903 O O . LYS A 1 111 ? -5.114 -3.297 -2.165 1.00 93.06 111 LYS A O 1
ATOM 908 N N . GLU A 1 112 ? -5.497 -5.484 -1.781 1.00 89.44 112 GLU A N 1
ATOM 909 C CA . GLU A 1 112 ? -4.506 -5.668 -0.727 1.00 89.44 112 GLU A CA 1
ATOM 910 C C . GLU A 1 112 ? -3.400 -6.581 -1.253 1.00 89.44 112 GLU A C 1
ATOM 912 O O . GLU A 1 112 ? -3.678 -7.682 -1.737 1.00 89.44 112 GLU A O 1
ATOM 917 N N . TYR A 1 113 ? -2.156 -6.119 -1.168 1.00 84.06 113 TYR A N 1
ATOM 918 C CA . TYR A 1 113 ? -0.979 -6.898 -1.532 1.00 84.06 113 TYR A CA 1
ATOM 919 C C . TYR A 1 113 ? -0.154 -7.201 -0.292 1.00 84.06 113 TYR A C 1
ATOM 921 O O . TYR A 1 113 ? 0.087 -6.336 0.545 1.00 84.06 113 TYR A O 1
ATOM 929 N N . VAL A 1 114 ? 0.290 -8.451 -0.191 1.00 84.56 114 VAL A N 1
ATOM 930 C CA . VAL A 1 114 ? 1.233 -8.878 0.838 1.00 84.56 114 VAL A CA 1
ATOM 931 C C . VAL A 1 114 ? 2.635 -8.557 0.348 1.00 84.56 114 VAL A C 1
ATOM 933 O O . VAL A 1 114 ? 3.076 -9.096 -0.670 1.00 84.56 114 VAL A O 1
ATOM 936 N N . VAL A 1 115 ? 3.349 -7.717 1.086 1.00 79.94 115 VAL A N 1
ATOM 937 C CA . VAL A 1 115 ? 4.737 -7.374 0.788 1.00 79.94 115 VAL A CA 1
ATOM 938 C C . VAL A 1 115 ? 5.629 -8.508 1.284 1.00 79.94 115 VAL A C 1
ATOM 940 O O . VAL A 1 115 ? 6.013 -8.575 2.447 1.00 79.94 115 VAL A O 1
ATOM 943 N N . THR A 1 116 ? 5.952 -9.444 0.393 1.00 70.19 116 THR A N 1
ATOM 944 C CA . THR A 1 116 ? 6.826 -10.584 0.723 1.00 70.19 116 THR A CA 1
ATOM 945 C C . THR A 1 116 ? 8.311 -10.289 0.515 1.00 70.19 116 THR A C 1
ATOM 947 O O . THR A 1 116 ? 9.157 -11.058 0.967 1.00 70.19 116 THR A O 1
ATOM 950 N N . ASN A 1 117 ? 8.647 -9.217 -0.206 1.00 67.19 117 ASN A N 1
ATOM 951 C CA . ASN A 1 117 ? 10.018 -8.821 -0.507 1.00 67.19 117 ASN A CA 1
ATOM 952 C C . ASN A 1 117 ? 10.071 -7.309 -0.773 1.00 67.19 117 ASN A C 1
ATOM 954 O O . ASN A 1 117 ? 9.357 -6.828 -1.645 1.00 67.19 117 ASN A O 1
ATOM 958 N N . ASN A 1 118 ? 10.918 -6.586 -0.038 1.00 69.75 118 ASN A N 1
ATOM 959 C CA . ASN A 1 118 ? 11.152 -5.147 -0.210 1.00 69.75 118 ASN A CA 1
ATOM 960 C C . ASN A 1 118 ? 12.639 -4.855 -0.488 1.00 69.75 118 ASN A C 1
ATOM 962 O O . ASN A 1 118 ? 13.201 -3.858 -0.032 1.00 69.75 118 ASN A O 1
ATOM 966 N N . ASN A 1 119 ? 13.322 -5.786 -1.161 1.00 80.81 119 ASN A N 1
ATOM 967 C CA . ASN A 1 119 ? 14.712 -5.586 -1.541 1.00 80.81 119 ASN A CA 1
ATOM 968 C C . ASN A 1 119 ? 14.798 -4.486 -2.610 1.00 80.81 119 ASN A C 1
ATOM 970 O O . ASN A 1 119 ? 14.098 -4.568 -3.621 1.00 80.81 119 ASN A O 1
ATOM 974 N N . PRO A 1 120 ? 15.659 -3.473 -2.421 1.00 85.19 120 PRO A N 1
ATOM 975 C CA . PRO A 1 120 ? 15.839 -2.434 -3.419 1.00 85.19 120 PRO A CA 1
ATOM 976 C C . PRO A 1 120 ? 16.455 -3.028 -4.688 1.00 85.19 120 PRO A C 1
ATOM 978 O O . PRO A 1 120 ? 17.467 -3.727 -4.626 1.00 85.19 120 PRO A O 1
ATOM 981 N N . VAL A 1 121 ? 15.865 -2.697 -5.834 1.00 93.38 121 VAL A N 1
ATOM 982 C CA . VAL A 1 121 ? 16.425 -2.965 -7.164 1.00 93.38 121 VAL A CA 1
ATOM 983 C C . VAL A 1 121 ? 17.071 -1.702 -7.727 1.00 93.38 121 VAL A C 1
ATOM 985 O O . VAL A 1 121 ? 16.796 -0.583 -7.288 1.00 93.38 121 VAL A O 1
ATOM 988 N N . PHE A 1 122 ? 17.940 -1.869 -8.716 1.00 96.31 122 PHE A N 1
ATOM 989 C CA . PHE A 1 122 ? 18.582 -0.770 -9.433 1.00 96.31 122 PHE A CA 1
ATOM 990 C C . PHE A 1 122 ? 17.900 -0.572 -10.784 1.00 96.31 122 PHE A C 1
ATOM 992 O O . PHE A 1 122 ? 17.434 -1.537 -11.376 1.00 96.31 122 PHE A O 1
ATOM 999 N N . ALA A 1 123 ? 17.849 0.658 -11.293 1.00 96.75 123 ALA A N 1
ATOM 1000 C CA . ALA A 1 123 ? 17.262 0.950 -12.599 1.00 96.75 123 ALA A CA 1
ATOM 1001 C C . ALA A 1 123 ? 18.276 1.641 -13.515 1.00 96.75 123 ALA A C 1
ATOM 1003 O O . ALA A 1 123 ? 18.988 2.554 -13.089 1.00 96.75 123 ALA A O 1
ATOM 1004 N N . ALA A 1 124 ? 18.331 1.223 -14.777 1.00 97.19 124 ALA A N 1
ATOM 1005 C CA . ALA A 1 124 ? 19.145 1.859 -15.810 1.00 97.19 124 ALA A CA 1
ATOM 1006 C C . ALA A 1 124 ? 18.470 1.745 -17.182 1.00 97.19 124 ALA A C 1
ATOM 1008 O O . ALA A 1 124 ? 17.666 0.847 -17.411 1.00 97.19 124 ALA A O 1
ATOM 1009 N N . LYS A 1 125 ? 18.801 2.654 -18.106 1.00 95.50 125 LYS A N 1
ATOM 1010 C CA . LYS A 1 125 ? 18.390 2.547 -19.512 1.00 95.50 125 LYS A CA 1
ATOM 1011 C C . LYS A 1 125 ? 19.411 1.711 -20.289 1.00 95.50 125 LYS A C 1
ATOM 1013 O O . LYS A 1 125 ? 20.552 2.166 -20.422 1.00 95.50 125 LYS A O 1
ATOM 1018 N N . PRO A 1 126 ? 19.047 0.522 -20.791 1.00 94.81 126 PRO A N 1
ATOM 1019 C CA . PRO A 1 126 ? 19.941 -0.272 -21.619 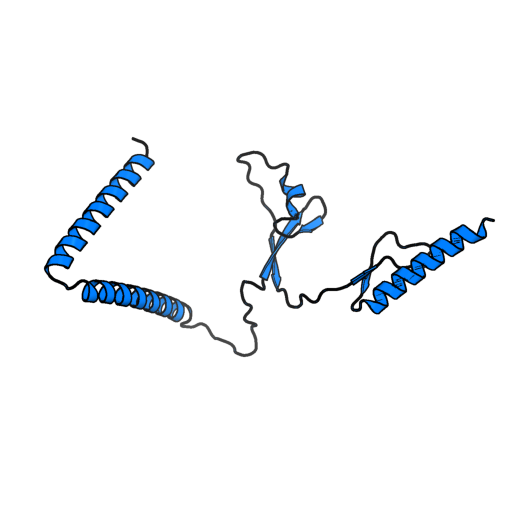1.00 94.81 126 PRO A CA 1
ATOM 1020 C C . PRO A 1 126 ? 19.983 0.244 -23.062 1.00 94.81 126 PRO A C 1
ATOM 1022 O O . PRO A 1 126 ? 19.264 1.166 -23.457 1.00 94.81 126 PRO A O 1
ATOM 1025 N N . TRP A 1 127 ? 20.873 -0.359 -23.841 1.00 94.19 127 TRP A N 1
ATOM 1026 C CA . TRP A 1 127 ? 20.852 -0.265 -25.295 1.00 94.19 127 TRP A CA 1
ATOM 1027 C C . TRP A 1 127 ? 19.882 -1.319 -25.828 1.00 94.19 127 TRP A C 1
ATOM 1029 O O . TRP A 1 127 ? 19.967 -2.470 -25.403 1.00 94.19 127 TRP A O 1
ATOM 1039 N N . ASP A 1 128 ? 18.970 -0.929 -26.709 1.00 90.62 128 ASP A N 1
ATOM 1040 C CA . ASP A 1 128 ? 17.935 -1.803 -27.244 1.00 90.62 128 ASP A CA 1
ATOM 1041 C C . ASP A 1 128 ? 18.416 -2.619 -28.458 1.00 90.62 128 ASP A C 1
ATOM 1043 O O . ASP A 1 128 ? 19.442 -2.338 -29.090 1.00 90.62 128 ASP A O 1
ATOM 1047 N N . ASP A 1 129 ? 17.631 -3.637 -28.813 1.00 88.00 129 ASP A N 1
ATOM 1048 C CA . ASP A 1 129 ? 17.897 -4.502 -29.968 1.00 88.00 129 ASP A CA 1
ATOM 1049 C C . ASP A 1 129 ? 17.722 -3.780 -31.318 1.00 88.00 129 ASP A C 1
ATOM 1051 O O . ASP A 1 129 ? 18.167 -4.275 -32.356 1.00 88.00 129 ASP A O 1
ATOM 1055 N N . ASN A 1 130 ? 17.106 -2.593 -31.318 1.00 86.94 130 ASN A N 1
ATOM 1056 C CA . ASN A 1 130 ? 16.936 -1.756 -32.504 1.00 86.94 130 ASN A CA 1
ATOM 1057 C C . ASN A 1 130 ? 18.160 -0.870 -32.776 1.00 86.94 130 ASN A C 1
ATOM 1059 O O . ASN A 1 130 ? 18.171 -0.129 -33.763 1.00 86.94 130 ASN A O 1
ATOM 1063 N N . GLY A 1 131 ? 19.192 -0.941 -31.932 1.00 86.25 131 GLY A N 1
ATOM 1064 C CA . GLY A 1 131 ? 20.397 -0.141 -32.086 1.00 86.25 131 GLY A CA 1
ATOM 1065 C C . GLY A 1 131 ? 20.244 1.289 -31.571 1.00 86.25 131 GLY A C 1
ATOM 1066 O O . GLY A 1 131 ? 20.861 2.188 -32.139 1.00 86.25 131 GLY A O 1
ATOM 1067 N N . ASN A 1 132 ? 19.436 1.506 -30.533 1.00 87.69 132 ASN A N 1
ATOM 1068 C CA . ASN A 1 132 ? 19.222 2.797 -29.885 1.00 87.69 132 ASN A CA 1
ATOM 1069 C C . ASN A 1 132 ? 19.262 2.683 -28.352 1.00 87.69 132 ASN A C 1
ATOM 1071 O O . ASN A 1 132 ? 19.322 1.605 -27.773 1.00 87.69 132 ASN A O 1
ATOM 1075 N N . CYS A 1 133 ? 19.230 3.826 -27.667 1.00 90.50 133 CYS A N 1
ATOM 1076 C CA . CYS A 1 133 ? 18.959 3.853 -26.231 1.00 90.50 133 CYS A CA 1
ATOM 1077 C C . CYS A 1 133 ? 17.483 3.520 -25.996 1.00 90.50 133 CYS A C 1
ATOM 1079 O O . CYS A 1 133 ? 16.629 4.121 -26.646 1.00 90.50 133 CYS A O 1
ATOM 1081 N N . ALA A 1 134 ? 17.191 2.624 -25.052 1.00 90.62 134 ALA A N 1
ATOM 1082 C CA . ALA A 1 134 ? 15.819 2.260 -24.731 1.00 90.62 134 ALA A CA 1
ATOM 1083 C C . ALA A 1 134 ? 14.982 3.478 -24.281 1.00 90.62 134 ALA A C 1
ATOM 1085 O O . ALA A 1 134 ? 15.414 4.338 -23.492 1.00 90.62 134 ALA A O 1
ATOM 1086 N N . ASP A 1 135 ? 13.735 3.529 -24.751 1.00 88.38 135 ASP A N 1
ATOM 1087 C CA . ASP A 1 135 ? 12.781 4.577 -24.377 1.00 88.38 135 ASP A CA 1
ATOM 1088 C C . ASP A 1 135 ? 12.414 4.504 -22.885 1.00 88.38 135 ASP A C 1
ATOM 1090 O O . ASP A 1 135 ? 12.231 5.540 -22.236 1.00 88.38 135 ASP A O 1
ATOM 1094 N N . THR A 1 136 ? 12.445 3.304 -22.304 1.00 90.50 136 THR A N 1
ATOM 1095 C CA . THR A 1 136 ? 12.163 3.021 -20.891 1.00 90.50 136 THR A CA 1
ATOM 1096 C C . THR A 1 136 ? 13.390 2.480 -20.153 1.00 90.50 136 THR A C 1
ATOM 1098 O O . THR A 1 136 ? 14.383 2.079 -20.756 1.00 90.50 136 THR A O 1
ATOM 1101 N N . TRP A 1 137 ? 13.349 2.518 -18.821 1.00 94.19 137 TRP A N 1
ATOM 1102 C CA . TRP A 1 137 ? 14.351 1.876 -17.968 1.00 94.19 137 TRP A CA 1
ATOM 1103 C C . TRP A 1 137 ? 14.034 0.388 -17.765 1.00 94.19 137 TRP A C 1
ATOM 1105 O O . TRP A 1 137 ? 12.888 -0.034 -17.904 1.00 94.19 137 TRP A O 1
ATOM 1115 N N . GLU A 1 138 ? 15.049 -0.381 -17.383 1.00 95.31 138 GLU A N 1
ATOM 1116 C CA . GLU A 1 138 ? 14.931 -1.759 -16.902 1.00 95.31 138 GLU A CA 1
ATOM 1117 C C . GLU A 1 138 ? 15.431 -1.862 -15.457 1.00 95.31 138 GLU A C 1
ATOM 1119 O O . GLU A 1 138 ? 16.212 -1.017 -15.004 1.00 95.31 138 GLU A O 1
ATOM 1124 N N . PHE A 1 139 ? 14.978 -2.894 -14.739 1.00 95.88 139 PHE A N 1
ATOM 1125 C CA . PHE A 1 139 ? 15.410 -3.191 -13.375 1.00 95.88 139 PHE A CA 1
ATOM 1126 C C . PHE A 1 139 ? 16.523 -4.244 -13.345 1.00 95.88 139 PHE A C 1
ATOM 1128 O O . PHE A 1 139 ? 16.534 -5.182 -14.137 1.00 95.88 139 PHE A O 1
ATOM 1135 N N . PHE A 1 140 ? 17.432 -4.099 -12.385 1.00 95.06 140 PHE A N 1
ATOM 1136 C CA . PHE A 1 140 ? 18.592 -4.954 -12.169 1.00 95.06 140 PHE A CA 1
ATOM 1137 C C . PHE A 1 140 ? 18.695 -5.320 -10.687 1.00 95.06 140 PHE A C 1
ATOM 1139 O O . PHE A 1 140 ? 18.553 -4.463 -9.812 1.00 95.06 140 PHE A O 1
ATOM 1146 N N . GLU A 1 141 ? 19.012 -6.582 -10.410 1.00 94.06 141 GLU A N 1
ATOM 1147 C CA . GLU A 1 141 ? 19.199 -7.096 -9.044 1.00 94.06 141 GLU A CA 1
ATOM 1148 C C . GLU A 1 141 ? 20.497 -6.585 -8.400 1.00 94.06 141 GLU A C 1
ATOM 1150 O O . GLU A 1 141 ? 20.638 -6.561 -7.178 1.00 94.06 141 GLU A O 1
ATOM 1155 N N . SER A 1 142 ? 21.469 -6.159 -9.214 1.00 95.56 142 SER A N 1
ATOM 1156 C CA . SER A 1 142 ? 22.750 -5.652 -8.734 1.00 95.56 142 SER A CA 1
ATOM 1157 C C . SER A 1 142 ? 23.109 -4.296 -9.331 1.00 95.56 142 SER A C 1
ATOM 1159 O O . SER A 1 142 ? 22.844 -3.990 -10.497 1.00 95.56 142 SER A O 1
ATOM 1161 N N . LYS A 1 143 ? 23.782 -3.481 -8.514 1.00 96.62 143 LYS A N 1
ATOM 1162 C CA . LYS A 1 143 ? 24.282 -2.170 -8.926 1.00 96.62 143 LYS A CA 1
ATOM 1163 C C . LYS A 1 143 ? 25.280 -2.281 -10.078 1.00 96.62 143 LYS A C 1
ATOM 1165 O O . LYS A 1 143 ? 25.199 -1.513 -11.030 1.00 96.62 143 LYS A O 1
ATOM 1170 N N . ASP A 1 144 ? 26.185 -3.254 -10.004 1.00 97.50 144 ASP A N 1
ATOM 1171 C CA . ASP A 1 144 ? 27.224 -3.474 -11.012 1.00 97.50 144 ASP A CA 1
ATOM 1172 C C . ASP A 1 144 ? 26.634 -3.777 -12.397 1.00 97.50 144 ASP A C 1
ATOM 1174 O O . ASP A 1 144 ? 27.182 -3.345 -13.411 1.00 97.50 144 ASP A O 1
ATOM 1178 N N . GLU A 1 145 ? 25.527 -4.522 -12.472 1.00 97.06 145 GLU A N 1
ATOM 1179 C CA . GLU A 1 145 ? 24.840 -4.801 -13.739 1.00 97.06 145 GLU A CA 1
ATOM 1180 C C . GLU A 1 145 ? 24.142 -3.560 -14.290 1.00 97.06 145 GLU A C 1
ATOM 1182 O O . GLU A 1 145 ? 24.317 -3.249 -15.470 1.00 97.06 145 GLU A O 1
ATOM 1187 N N . ALA A 1 146 ? 23.442 -2.805 -13.438 1.00 97.44 146 ALA A N 1
ATOM 1188 C CA . ALA A 1 146 ? 22.827 -1.540 -13.835 1.00 97.44 146 ALA A CA 1
ATOM 1189 C C . ALA A 1 146 ? 23.873 -0.537 -14.355 1.00 97.44 146 ALA A C 1
ATOM 1191 O O . ALA A 1 146 ? 23.675 0.097 -15.392 1.00 97.44 146 ALA A O 1
ATOM 1192 N N . GLU A 1 147 ? 25.019 -0.418 -13.676 1.00 98.06 147 GLU A N 1
ATOM 1193 C CA . GLU A 1 147 ? 26.116 0.462 -14.092 1.00 98.06 147 GLU A CA 1
ATOM 1194 C C . GLU A 1 147 ? 26.746 0.010 -15.413 1.00 98.06 147 GLU A C 1
ATOM 1196 O O . GLU A 1 147 ? 27.041 0.850 -16.265 1.00 98.06 147 GLU A O 1
ATOM 1201 N N . LYS A 1 148 ? 26.905 -1.302 -15.633 1.00 97.44 148 LYS A N 1
ATOM 1202 C CA . LYS A 1 148 ? 27.368 -1.841 -16.922 1.00 97.44 148 LYS A CA 1
ATOM 1203 C C . LYS A 1 148 ? 26.382 -1.537 -18.045 1.00 97.44 148 LYS A C 1
ATOM 1205 O O . LYS A 1 148 ? 26.819 -1.096 -19.107 1.00 97.44 148 LYS A O 1
ATOM 1210 N N . ALA A 1 149 ? 25.083 -1.733 -17.819 1.00 96.69 149 ALA A N 1
ATOM 1211 C CA . ALA A 1 149 ? 24.047 -1.430 -18.802 1.00 96.69 149 ALA A CA 1
ATOM 1212 C C . ALA A 1 149 ? 24.028 0.068 -19.151 1.00 96.69 149 ALA A C 1
ATOM 1214 O O . ALA A 1 149 ? 24.072 0.431 -20.328 1.00 96.69 149 ALA A O 1
ATOM 1215 N N . ALA A 1 150 ? 24.071 0.937 -18.136 1.00 97.00 150 ALA A N 1
ATOM 1216 C CA . ALA A 1 150 ? 24.128 2.386 -18.314 1.00 97.00 150 ALA A CA 1
ATOM 1217 C C . ALA A 1 150 ? 25.400 2.837 -19.052 1.00 97.00 150 ALA A C 1
ATOM 1219 O O . ALA A 1 150 ? 25.329 3.652 -19.974 1.00 97.00 150 ALA A O 1
ATOM 1220 N N . ALA A 1 151 ? 26.568 2.305 -18.674 1.00 97.19 151 ALA A N 1
ATOM 1221 C CA . ALA A 1 151 ? 27.841 2.638 -19.309 1.00 97.19 151 ALA A CA 1
ATOM 1222 C C . ALA A 1 151 ? 27.892 2.166 -20.767 1.00 97.19 151 ALA A C 1
ATOM 1224 O O . ALA A 1 151 ? 28.344 2.915 -21.632 1.00 97.19 151 ALA A O 1
ATOM 1225 N N . HIS A 1 152 ? 27.390 0.960 -21.048 1.00 95.88 152 HIS A N 1
ATOM 1226 C CA . HIS A 1 152 ? 27.280 0.433 -22.405 1.00 95.88 152 HIS A CA 1
ATOM 1227 C C . HIS A 1 152 ? 26.372 1.313 -23.269 1.00 95.88 152 HIS A C 1
ATOM 1229 O O . HIS A 1 152 ? 26.788 1.764 -24.334 1.00 95.88 152 HIS A O 1
ATOM 1235 N N . CYS A 1 153 ? 25.172 1.632 -22.781 1.00 94.81 153 CYS A N 1
ATOM 1236 C CA . CYS A 1 153 ? 24.232 2.483 -23.500 1.00 94.81 153 CYS A CA 1
ATOM 1237 C C . CYS A 1 153 ? 24.825 3.874 -23.782 1.00 94.81 153 CYS A C 1
ATOM 1239 O O . CYS A 1 153 ? 24.799 4.351 -24.918 1.00 94.81 153 CYS A O 1
ATOM 1241 N N . LYS A 1 154 ? 25.467 4.493 -22.781 1.00 94.81 154 LYS A N 1
ATOM 1242 C CA . LYS A 1 154 ? 26.172 5.770 -22.949 1.00 94.81 154 LYS A CA 1
ATOM 1243 C C . LYS A 1 154 ? 27.264 5.692 -24.021 1.00 94.81 154 LYS A C 1
ATOM 1245 O O . LYS A 1 154 ? 27.316 6.565 -24.885 1.00 94.81 154 LYS A O 1
ATOM 1250 N N . ALA A 1 155 ? 28.103 4.657 -23.987 1.00 94.75 155 ALA A N 1
ATOM 1251 C CA . ALA A 1 155 ? 29.178 4.474 -24.960 1.00 94.75 155 ALA A CA 1
ATOM 1252 C C . ALA A 1 155 ? 28.639 4.324 -26.393 1.00 94.75 155 ALA A C 1
ATOM 1254 O O . ALA A 1 155 ? 29.197 4.902 -27.324 1.00 94.75 155 ALA A O 1
ATOM 1255 N N . MET A 1 156 ? 27.527 3.608 -26.571 1.00 93.62 156 MET A N 1
ATOM 1256 C CA . MET A 1 156 ? 26.886 3.432 -27.876 1.00 93.62 156 MET A CA 1
ATOM 1257 C C . MET A 1 156 ? 26.282 4.740 -28.411 1.00 93.62 156 MET A C 1
ATOM 1259 O O . MET A 1 156 ? 26.478 5.070 -29.582 1.00 93.62 156 MET A O 1
ATOM 1263 N N . VAL A 1 157 ? 25.632 5.541 -27.555 1.00 91.19 157 VAL A N 1
ATOM 1264 C CA . VAL A 1 157 ? 25.142 6.885 -27.925 1.00 91.19 157 VAL A CA 1
ATOM 1265 C C . VAL A 1 157 ? 26.296 7.806 -28.335 1.00 91.19 157 VAL A C 1
ATOM 1267 O O . VAL A 1 157 ? 26.180 8.548 -29.312 1.00 91.19 157 VAL A O 1
ATOM 1270 N N . GLU A 1 158 ? 27.411 7.783 -27.602 1.00 92.56 158 GLU A N 1
ATOM 1271 C CA . GLU A 1 158 ? 28.597 8.588 -27.919 1.00 92.56 158 GLU A CA 1
ATOM 1272 C C . GLU A 1 158 ? 29.242 8.151 -29.244 1.00 92.56 158 GLU A C 1
ATOM 1274 O O . GLU A 1 158 ? 29.547 9.002 -30.082 1.00 92.56 158 GLU A O 1
ATOM 1279 N N . ALA A 1 159 ? 29.371 6.844 -29.489 1.00 88.94 159 ALA A N 1
ATOM 1280 C CA . ALA A 1 159 ? 29.889 6.306 -30.747 1.00 88.94 159 ALA A CA 1
ATOM 1281 C C . ALA A 1 159 ? 29.004 6.671 -31.953 1.00 88.94 159 ALA A C 1
ATOM 1283 O O . ALA A 1 159 ? 29.519 7.085 -32.992 1.00 88.94 159 ALA A O 1
ATOM 1284 N N . ALA A 1 160 ? 27.677 6.596 -31.803 1.00 83.19 160 ALA A N 1
ATOM 1285 C CA . ALA A 1 160 ? 26.728 6.995 -32.844 1.00 83.19 160 ALA A CA 1
ATOM 1286 C C . ALA A 1 160 ? 26.822 8.492 -33.194 1.00 83.19 160 ALA A C 1
ATOM 1288 O O . ALA A 1 160 ? 26.564 8.882 -34.332 1.00 83.19 160 ALA A O 1
ATOM 1289 N N . ARG A 1 161 ? 27.220 9.341 -32.237 1.00 80.06 161 ARG A N 1
ATOM 1290 C CA . ARG A 1 161 ? 27.448 10.779 -32.461 1.00 80.06 161 ARG A CA 1
ATOM 1291 C C . ARG A 1 161 ? 28.812 11.076 -33.088 1.00 80.06 161 ARG A C 1
ATOM 1293 O O . ARG A 1 161 ? 28.902 11.997 -33.891 1.00 80.06 161 ARG A O 1
ATOM 1300 N N . GLY A 1 162 ? 29.846 10.309 -32.740 1.00 65.75 162 GLY A N 1
ATOM 1301 C CA . GLY A 1 162 ? 31.216 10.490 -33.239 1.00 65.75 162 GLY A CA 1
ATOM 1302 C C . GLY A 1 162 ? 31.472 9.967 -34.659 1.00 65.75 162 GLY A C 1
ATOM 1303 O O . GLY A 1 162 ? 32.464 10.343 -35.266 1.00 65.75 162 GLY A O 1
ATOM 1304 N N . GLY A 1 163 ? 30.591 9.127 -35.214 1.00 56.75 163 GLY A N 1
ATOM 1305 C CA . GLY A 1 163 ? 30.691 8.632 -36.598 1.00 56.75 163 GLY A CA 1
ATOM 1306 C C . GLY A 1 163 ? 30.199 9.602 -37.684 1.00 56.75 163 GLY A C 1
ATOM 1307 O O . GLY A 1 163 ? 30.132 9.209 -38.846 1.00 56.75 163 GLY A O 1
ATOM 1308 N N . ASN A 1 164 ? 29.817 10.827 -37.308 1.00 49.47 164 ASN A N 1
ATOM 1309 C CA . ASN A 1 164 ? 29.284 11.870 -38.196 1.00 49.47 164 ASN A CA 1
ATOM 1310 C C . ASN A 1 164 ? 30.263 13.048 -38.429 1.00 49.47 164 ASN A C 1
ATOM 1312 O O . ASN A 1 164 ? 29.842 14.082 -38.951 1.00 49.47 164 ASN A O 1
ATOM 1316 N N . GLU A 1 165 ? 31.540 12.900 -38.057 1.00 43.06 165 GLU A N 1
ATOM 1317 C CA . GLU A 1 165 ? 32.660 13.782 -38.455 1.00 43.06 165 GLU A CA 1
ATOM 1318 C C . GLU A 1 165 ? 33.529 13.117 -39.533 1.00 43.06 165 GLU A C 1
ATOM 1320 O O . GLU A 1 165 ? 33.972 13.845 -40.454 1.00 43.06 165 GLU A O 1
#

Radius of gyration: 31.32 Å; chains: 1; bounding box: 63×50×91 Å